Protein AF-A0A820RF74-F1 (afdb_monomer_lite)

Sequence (85 aa):
IVEYYCSHYQQEMEYYHFQVIFFEDKPGIVQYIYYDISDGGITCTVGVQSSSNGPFIQYSFRQANSVMPNMTLIFDTNTGTYTKF

Radius of gyration: 13.09 Å; chains: 1; bounding box: 33×27×35 Å

Structure (mmCIF, N/CA/C/O backbone):
data_AF-A0A820RF74-F1
#
_entry.id   AF-A0A820RF74-F1
#
loop_
_atom_site.group_PDB
_atom_site.id
_atom_site.type_symbol
_atom_site.label_atom_id
_atom_site.label_alt_id
_atom_site.label_comp_id
_atom_site.label_asym_id
_atom_site.label_entity_id
_atom_site.label_seq_id
_atom_site.pdbx_PDB_ins_code
_atom_site.Cartn_x
_atom_site.Cartn_y
_atom_site.Cartn_z
_atom_site.occupancy
_atom_site.B_iso_or_equiv
_atom_site.auth_seq_id
_atom_site.auth_comp_id
_atom_site.auth_asym_id
_atom_site.auth_atom_id
_atom_site.pdbx_PDB_model_num
ATOM 1 N N . ILE A 1 1 ? -13.057 -1.776 -4.136 1.00 95.12 1 ILE A N 1
ATOM 2 C CA . ILE A 1 1 ? -11.637 -1.991 -4.505 1.00 95.12 1 ILE A CA 1
ATOM 3 C C . ILE A 1 1 ? -11.224 -0.840 -5.401 1.00 95.12 1 ILE A C 1
ATOM 5 O O . ILE A 1 1 ? -12.028 -0.443 -6.237 1.00 95.12 1 ILE A O 1
ATOM 9 N N . VAL A 1 2 ? -10.026 -0.303 -5.203 1.00 97.31 2 VAL A N 1
ATOM 10 C CA . VAL A 1 2 ? -9.397 0.671 -6.099 1.00 97.31 2 VAL A CA 1
ATOM 11 C C . VAL A 1 2 ? -8.072 0.076 -6.559 1.00 97.31 2 VAL A C 1
ATOM 13 O O . VAL A 1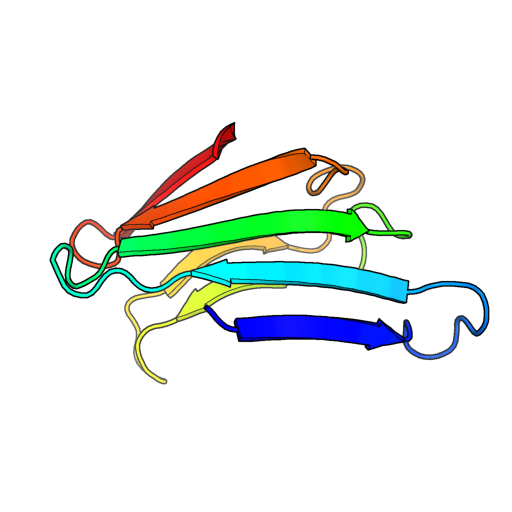 2 ? -7.299 -0.403 -5.734 1.00 97.31 2 VAL A O 1
ATOM 16 N N . GLU A 1 3 ? -7.831 0.072 -7.863 1.00 97.94 3 GLU A N 1
ATOM 17 C CA . GLU A 1 3 ? -6.605 -0.452 -8.462 1.00 97.94 3 GLU A CA 1
ATOM 18 C C . GLU A 1 3 ? -5.748 0.691 -9.000 1.00 97.94 3 GLU A C 1
ATOM 20 O O . GLU A 1 3 ? -6.269 1.645 -9.583 1.00 97.94 3 GLU A O 1
ATOM 25 N N . TYR A 1 4 ? -4.438 0.590 -8.786 1.00 96.69 4 TYR A N 1
ATOM 26 C CA . TYR A 1 4 ? -3.468 1.611 -9.148 1.00 96.69 4 TYR A CA 1
ATOM 27 C C . TYR A 1 4 ? -2.408 1.042 -10.084 1.00 96.69 4 TYR A C 1
ATOM 29 O O . TYR A 1 4 ? -1.791 0.020 -9.785 1.00 96.69 4 TYR A O 1
ATOM 37 N N . TYR A 1 5 ? -2.166 1.774 -11.171 1.00 96.06 5 TYR A N 1
ATOM 38 C CA . TYR A 1 5 ? -1.003 1.638 -12.041 1.00 96.06 5 TYR A CA 1
ATOM 39 C C . TYR A 1 5 ? -0.277 2.980 -12.059 1.00 96.06 5 TYR A C 1
ATOM 41 O O . TYR A 1 5 ? -0.831 3.980 -12.521 1.00 96.06 5 TYR A O 1
ATOM 49 N N . CYS A 1 6 ? 0.942 3.018 -11.533 1.00 92.62 6 CYS A N 1
ATOM 50 C CA . CYS A 1 6 ? 1.708 4.251 -11.378 1.00 92.62 6 CYS A CA 1
ATOM 51 C C . CYS A 1 6 ? 3.055 4.118 -12.083 1.00 92.62 6 CYS A C 1
ATOM 53 O O . CYS A 1 6 ? 3.828 3.230 -11.748 1.00 92.62 6 CYS A O 1
ATOM 55 N N . SER A 1 7 ? 3.373 5.014 -13.015 1.00 92.69 7 SER A N 1
ATOM 56 C CA . SER A 1 7 ? 4.731 5.123 -13.560 1.00 92.69 7 SER A CA 1
ATOM 57 C C . SER A 1 7 ? 5.694 5.644 -12.495 1.00 92.69 7 SER A C 1
ATOM 59 O O . SER A 1 7 ? 5.364 6.602 -11.785 1.00 92.69 7 SER A O 1
ATOM 61 N N . HIS A 1 8 ? 6.898 5.087 -12.420 1.00 90.38 8 HIS A N 1
ATOM 62 C CA . HIS A 1 8 ? 7.930 5.613 -11.540 1.00 90.38 8 HIS A CA 1
ATOM 63 C C . HIS A 1 8 ? 8.457 6.952 -12.084 1.00 90.38 8 HIS A C 1
ATOM 65 O O . HIS A 1 8 ? 8.839 7.089 -13.247 1.00 90.38 8 HIS A O 1
ATOM 71 N N . TYR A 1 9 ? 8.500 7.975 -11.227 1.00 88.38 9 TYR A N 1
ATOM 72 C CA . TYR A 1 9 ? 9.004 9.295 -11.606 1.00 88.38 9 TYR A CA 1
ATOM 73 C C . TYR A 1 9 ? 10.458 9.207 -12.096 1.00 88.38 9 TYR A C 1
ATOM 75 O O . TYR A 1 9 ? 11.308 8.662 -11.396 1.00 88.38 9 TYR A O 1
ATOM 83 N N . GLN A 1 10 ? 10.736 9.743 -13.288 1.00 90.00 10 GLN A N 1
ATOM 84 C CA . GLN A 1 10 ? 12.060 9.725 -13.936 1.00 90.00 10 GLN A CA 1
ATOM 85 C C . GLN A 1 10 ? 12.639 8.327 -14.244 1.00 90.00 10 GLN A C 1
ATOM 87 O O . GLN A 1 10 ? 13.822 8.232 -14.559 1.00 90.00 10 GLN A O 1
ATOM 92 N N . GLN A 1 11 ? 11.835 7.261 -14.195 1.00 90.44 11 GLN A N 1
ATOM 93 C CA . GLN A 1 11 ? 12.249 5.903 -14.568 1.00 90.44 11 GLN A CA 1
ATOM 94 C C . GLN A 1 11 ? 11.218 5.316 -15.541 1.00 90.44 11 GLN A C 1
ATOM 96 O O . GLN A 1 11 ? 10.223 4.722 -15.141 1.00 90.44 11 GLN A O 1
ATOM 101 N N . GLU A 1 12 ? 11.433 5.515 -16.843 1.00 86.31 12 GLU A N 1
ATOM 102 C CA . GLU A 1 12 ? 10.430 5.226 -17.888 1.00 86.31 12 GLU A CA 1
ATOM 103 C C . GLU A 1 12 ? 10.059 3.741 -18.027 1.00 86.31 12 GLU A C 1
ATOM 105 O O . GLU A 1 12 ? 8.992 3.421 -18.545 1.00 86.31 12 GLU A O 1
ATOM 110 N N . MET A 1 13 ? 10.929 2.836 -17.572 1.00 88.88 13 MET A N 1
ATOM 111 C CA . MET A 1 13 ? 10.719 1.384 -17.641 1.00 88.88 13 MET A CA 1
ATOM 112 C C . MET A 1 13 ? 10.181 0.788 -16.335 1.00 88.88 13 MET A C 1
ATOM 114 O O . MET A 1 13 ? 9.992 -0.422 -16.245 1.00 88.88 13 MET A O 1
ATOM 118 N N . GLU A 1 14 ? 9.939 1.622 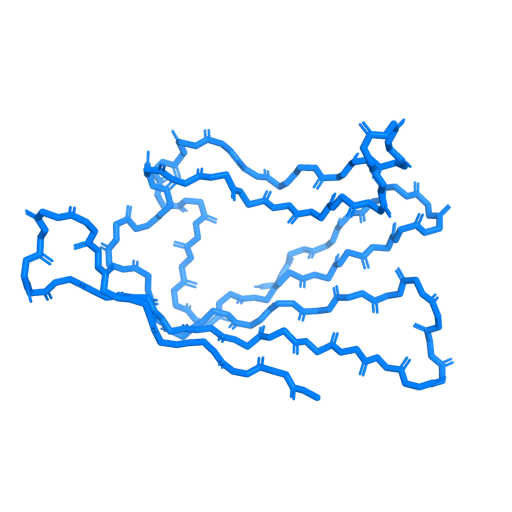-15.327 1.00 91.50 14 GLU A N 1
ATOM 119 C CA . GLU A 1 14 ? 9.534 1.200 -13.994 1.00 91.50 14 GLU A CA 1
ATOM 120 C C . GLU A 1 14 ? 8.105 1.648 -13.678 1.00 91.50 14 GLU A C 1
ATOM 122 O O . GLU A 1 14 ? 7.683 2.767 -13.991 1.00 91.50 14 GLU A O 1
ATOM 127 N N . TYR A 1 15 ? 7.343 0.763 -13.040 1.00 93.56 15 TYR A N 1
ATOM 128 C CA . TYR A 1 15 ? 5.969 1.032 -12.645 1.00 93.56 15 TYR A CA 1
ATOM 129 C C . TYR A 1 15 ? 5.606 0.288 -11.360 1.00 93.56 15 TYR A C 1
ATOM 131 O O . TYR A 1 15 ? 6.277 -0.651 -10.933 1.00 93.56 15 TYR A O 1
ATOM 139 N N . TYR A 1 16 ? 4.513 0.730 -10.754 1.00 94.62 16 TYR A N 1
ATOM 140 C CA . TYR A 1 16 ? 3.908 0.134 -9.578 1.00 94.62 16 TYR A CA 1
ATOM 141 C C . TYR A 1 16 ? 2.501 -0.336 -9.920 1.00 94.62 16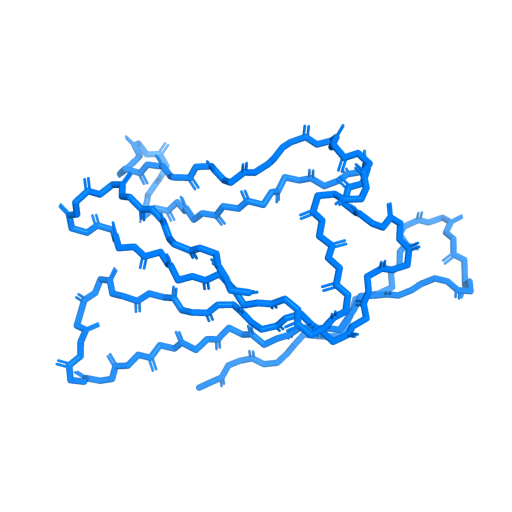 TYR A C 1
ATOM 143 O O . TYR A 1 16 ? 1.722 0.419 -10.509 1.00 94.62 16 TYR A O 1
ATOM 151 N N . HIS A 1 17 ? 2.162 -1.551 -9.505 1.00 96.69 17 HIS A N 1
ATOM 152 C CA . HIS A 1 17 ? 0.822 -2.117 -9.607 1.00 96.69 17 HIS A CA 1
ATOM 153 C C . HIS A 1 17 ? 0.400 -2.690 -8.260 1.00 96.69 17 HIS A C 1
ATOM 155 O O . HIS A 1 17 ? 1.021 -3.612 -7.725 1.00 96.69 17 HIS A O 1
ATOM 161 N N . PHE A 1 18 ? -0.663 -2.124 -7.697 1.00 97.25 18 PHE A N 1
ATOM 162 C CA . PHE A 1 18 ? -1.225 -2.570 -6.429 1.00 97.25 18 PHE A CA 1
ATOM 163 C C . PHE A 1 18 ? -2.716 -2.245 -6.334 1.00 97.25 18 PHE A C 1
ATOM 165 O O . PHE A 1 18 ? -3.239 -1.365 -7.020 1.00 97.25 18 PHE A O 1
ATOM 172 N N . GLN A 1 19 ? -3.406 -2.955 -5.449 1.00 98.25 19 GLN A N 1
ATOM 173 C CA . GLN A 1 19 ? -4.805 -2.716 -5.116 1.00 98.25 19 GLN A CA 1
ATOM 174 C C . GLN A 1 19 ? -4.947 -2.232 -3.681 1.00 98.25 19 GLN A C 1
ATOM 176 O O . GLN A 1 19 ? -4.224 -2.674 -2.790 1.00 98.25 19 GLN A O 1
ATOM 181 N N . VAL A 1 20 ? -5.940 -1.374 -3.463 1.00 97.56 20 VAL A N 1
ATOM 182 C CA . VAL A 1 20 ? -6.426 -0.966 -2.147 1.00 97.56 20 VAL A CA 1
ATOM 183 C C . VAL A 1 20 ? -7.873 -1.428 -1.995 1.00 97.56 20 VAL A C 1
ATOM 185 O O . VAL A 1 20 ? -8.750 -1.130 -2.814 1.00 97.56 20 VAL A O 1
ATOM 188 N N . ILE A 1 21 ? -8.135 -2.183 -0.937 1.00 97.75 21 ILE A N 1
ATOM 189 C CA . ILE A 1 21 ? -9.420 -2.813 -0.658 1.00 97.75 21 ILE A CA 1
ATOM 190 C C . ILE A 1 21 ? -9.984 -2.224 0.631 1.00 97.75 21 ILE A C 1
ATOM 192 O O . ILE A 1 21 ? -9.340 -2.246 1.680 1.00 97.75 21 ILE A O 1
ATOM 196 N N . PHE A 1 22 ? -11.215 -1.730 0.522 1.00 95.69 22 PHE A N 1
ATOM 197 C CA . PHE A 1 22 ? -12.054 -1.308 1.635 1.00 95.69 22 PHE A CA 1
ATOM 198 C C . PHE A 1 22 ? -13.190 -2.316 1.775 1.00 95.69 22 PHE A C 1
ATOM 200 O O . PHE A 1 22 ? -13.777 -2.724 0.768 1.00 95.69 22 PHE A O 1
ATOM 207 N N . PHE A 1 23 ? -13.484 -2.707 3.008 1.00 95.88 23 PHE A N 1
ATOM 208 C CA . PHE A 1 23 ? -14.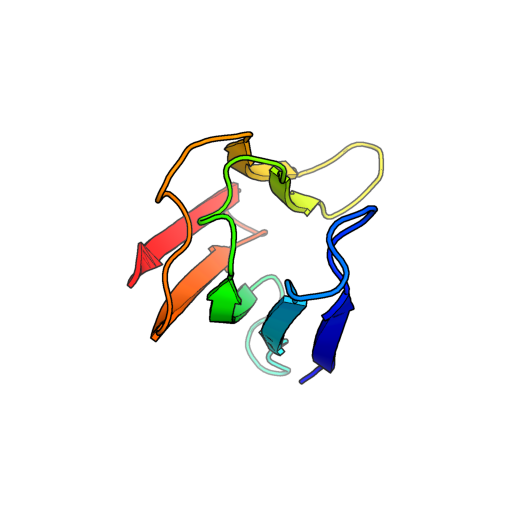510 -3.689 3.334 1.00 95.88 23 PHE A CA 1
ATOM 209 C C . PHE A 1 23 ? -15.737 -2.976 3.897 1.00 95.88 23 PHE A C 1
ATOM 211 O O . PHE A 1 23 ? -15.618 -2.201 4.844 1.00 95.88 23 PHE A O 1
ATOM 218 N N . GLU A 1 24 ? -16.912 -3.242 3.330 1.00 95.31 24 GLU A N 1
ATOM 219 C CA . GLU A 1 24 ? -18.168 -2.643 3.801 1.00 95.31 24 GLU A CA 1
ATOM 220 C C . GLU A 1 24 ? -18.541 -3.135 5.212 1.00 95.31 24 GLU A C 1
ATOM 222 O O . GLU A 1 24 ? -19.050 -2.371 6.027 1.00 95.31 24 GLU A O 1
ATOM 227 N N . ASP A 1 25 ? -18.216 -4.390 5.531 1.00 97.44 25 ASP A N 1
ATOM 228 C CA . ASP A 1 25 ? -18.508 -5.045 6.808 1.00 97.44 25 ASP A CA 1
ATOM 229 C C . ASP A 1 25 ? -17.403 -4.872 7.867 1.00 97.44 25 ASP A C 1
ATOM 231 O O . ASP A 1 25 ? -17.590 -5.272 9.017 1.00 97.44 25 ASP A O 1
ATOM 235 N N . LYS A 1 26 ? -16.252 -4.279 7.510 1.00 96.00 26 LYS A N 1
ATOM 236 C CA . LYS A 1 26 ? -15.104 -4.086 8.420 1.00 96.00 26 LYS A CA 1
ATOM 237 C C . LYS A 1 26 ? -14.581 -2.646 8.387 1.00 96.00 26 LYS A C 1
ATOM 239 O O . LYS A 1 26 ? -13.518 -2.383 7.815 1.00 96.00 26 LYS A O 1
ATOM 244 N N . PRO A 1 27 ? -15.295 -1.699 9.021 1.00 92.81 27 PRO A N 1
ATOM 245 C CA . PRO A 1 27 ? -14.844 -0.318 9.132 1.00 92.81 27 PRO A CA 1
ATOM 246 C C . PRO A 1 27 ? -13.452 -0.206 9.770 1.00 92.81 27 PRO A C 1
ATOM 248 O O . PRO A 1 27 ? -13.132 -0.886 10.746 1.00 92.81 27 PRO A O 1
ATOM 251 N N . GLY A 1 28 ? -12.620 0.676 9.217 1.00 91.94 28 GLY A N 1
ATOM 252 C CA . GLY A 1 28 ? -11.254 0.913 9.694 1.00 91.94 28 GLY A CA 1
ATOM 253 C C . GLY A 1 28 ? -10.229 -0.150 9.285 1.00 91.94 28 GLY A C 1
ATOM 254 O O . GLY A 1 28 ? -9.051 -0.001 9.602 1.00 91.94 28 GLY A O 1
ATOM 255 N N . ILE A 1 29 ? -10.634 -1.190 8.548 1.00 95.31 29 ILE A N 1
ATOM 256 C CA . ILE A 1 29 ? -9.702 -2.133 7.927 1.00 95.31 29 ILE A CA 1
ATOM 257 C C . ILE A 1 29 ? -9.446 -1.722 6.480 1.00 95.31 29 ILE A C 1
ATOM 259 O O . ILE A 1 29 ? -10.376 -1.580 5.683 1.00 95.31 29 ILE A O 1
ATOM 263 N N . VAL A 1 30 ? -8.169 -1.576 6.129 1.00 96.25 30 VAL A N 1
ATOM 264 C CA . VAL A 1 30 ? -7.731 -1.307 4.756 1.00 96.25 30 VAL A CA 1
ATOM 265 C C . VAL A 1 30 ? -6.674 -2.326 4.364 1.00 96.25 30 VAL A C 1
ATOM 267 O O . VAL A 1 30 ? -5.690 -2.510 5.077 1.00 96.25 30 VAL A O 1
ATOM 270 N N . GLN A 1 31 ? -6.864 -2.985 3.225 1.00 97.94 31 GLN A N 1
ATOM 271 C CA . GLN A 1 31 ? -5.927 -3.985 2.720 1.00 97.94 31 GLN A CA 1
ATOM 272 C C . GLN A 1 31 ? -5.252 -3.503 1.440 1.00 97.94 31 GLN A C 1
ATOM 274 O O . GLN A 1 31 ? -5.914 -3.019 0.526 1.00 97.94 31 GLN A O 1
ATOM 279 N N . TYR A 1 32 ? -3.933 -3.646 1.381 1.00 97.88 32 TYR A N 1
ATOM 280 C CA . TYR A 1 32 ? -3.110 -3.366 0.214 1.00 97.88 32 TYR A CA 1
ATOM 281 C C . TYR A 1 32 ? -2.579 -4.695 -0.323 1.00 97.88 32 TYR A C 1
ATOM 283 O O . TYR A 1 32 ? -2.044 -5.492 0.449 1.00 97.88 32 TYR A O 1
ATOM 291 N N . ILE A 1 33 ? -2.709 -4.925 -1.627 1.00 98.12 33 ILE A N 1
ATOM 292 C CA . ILE A 1 33 ? -2.128 -6.084 -2.320 1.00 98.12 33 ILE A CA 1
ATOM 293 C C . ILE A 1 33 ? -1.153 -5.557 -3.363 1.00 98.12 33 ILE A C 1
ATOM 295 O O . ILE A 1 33 ? -1.563 -4.825 -4.262 1.00 98.12 33 ILE A O 1
ATOM 299 N N . TYR A 1 34 ? 0.119 -5.918 -3.236 1.00 97.06 34 TYR A N 1
ATOM 300 C CA . TYR A 1 34 ? 1.176 -5.493 -4.147 1.00 97.06 34 TYR A CA 1
ATOM 301 C C . TYR A 1 34 ? 1.438 -6.567 -5.196 1.00 97.06 34 TYR A C 1
ATOM 303 O O . TYR A 1 34 ? 1.717 -7.713 -4.850 1.00 97.06 34 TYR A O 1
ATOM 311 N N . TYR A 1 35 ? 1.376 -6.197 -6.472 1.00 97.00 35 TYR A N 1
ATOM 312 C CA . TYR A 1 35 ? 1.631 -7.108 -7.588 1.00 97.00 35 TYR A CA 1
ATOM 313 C C . TYR A 1 35 ? 3.002 -6.862 -8.206 1.00 97.00 35 TYR A C 1
ATOM 315 O O . TYR A 1 35 ? 3.774 -7.805 -8.343 1.00 97.00 35 TYR A O 1
ATOM 323 N N . ASP A 1 36 ? 3.324 -5.604 -8.511 1.00 94.56 36 ASP A N 1
ATOM 324 C CA . ASP A 1 36 ? 4.624 -5.205 -9.054 1.00 94.56 36 ASP A CA 1
ATOM 325 C C . ASP A 1 36 ? 5.086 -3.907 -8.392 1.00 94.56 36 ASP A C 1
ATOM 327 O O . ASP A 1 36 ? 4.323 -2.941 -8.319 1.00 94.56 36 ASP A O 1
ATOM 331 N N . ILE A 1 37 ? 6.307 -3.914 -7.857 1.00 93.25 37 ILE A N 1
ATOM 332 C CA . ILE A 1 37 ? 6.942 -2.771 -7.199 1.00 93.25 37 ILE A CA 1
ATOM 333 C C . ILE A 1 37 ? 8.416 -2.772 -7.591 1.00 93.25 37 ILE A C 1
ATOM 335 O O . ILE A 1 37 ? 9.247 -3.377 -6.910 1.00 93.25 37 ILE A O 1
ATOM 339 N N . SER A 1 38 ? 8.719 -2.116 -8.712 1.00 90.88 38 SER A N 1
ATOM 340 C CA . SER A 1 38 ? 10.028 -2.173 -9.375 1.00 90.88 38 SER A CA 1
ATOM 341 C C . SER A 1 38 ? 11.207 -1.792 -8.474 1.00 90.88 38 SER A C 1
ATOM 343 O O . SER A 1 38 ? 12.266 -2.411 -8.545 1.00 90.88 38 SER A O 1
ATOM 345 N N . ASP A 1 39 ? 11.012 -0.818 -7.584 1.00 91.25 39 ASP A N 1
ATOM 346 C CA . ASP A 1 39 ? 12.052 -0.261 -6.714 1.00 91.25 39 ASP A CA 1
ATOM 347 C C . ASP A 1 39 ? 12.121 -0.934 -5.324 1.00 91.25 39 ASP A C 1
ATOM 349 O O . ASP A 1 39 ? 12.898 -0.528 -4.451 1.00 91.25 39 ASP A O 1
ATOM 353 N N . GLY A 1 40 ? 11.269 -1.934 -5.073 1.00 93.19 40 GLY A N 1
ATOM 354 C CA . GLY A 1 40 ? 11.170 -2.641 -3.794 1.00 93.19 40 GLY A CA 1
ATOM 355 C C . GLY A 1 40 ? 10.824 -1.755 -2.586 1.00 93.19 40 GLY A C 1
ATOM 356 O O . GLY A 1 40 ? 11.082 -2.149 -1.443 1.00 93.19 40 GLY A O 1
ATOM 357 N N . GLY A 1 41 ? 10.283 -0.553 -2.804 1.00 91.25 41 GLY A N 1
ATOM 358 C CA . GLY A 1 41 ? 9.933 0.410 -1.759 1.00 91.25 41 GLY A CA 1
ATOM 359 C C . GLY A 1 41 ? 11.087 1.287 -1.258 1.00 91.25 41 GLY A C 1
ATOM 360 O O . GLY A 1 41 ? 10.982 1.898 -0.188 1.00 91.25 41 GLY A O 1
ATOM 361 N N . ILE A 1 42 ? 12.201 1.370 -1.993 1.00 93.56 42 ILE A N 1
ATOM 362 C CA . ILE A 1 42 ? 13.350 2.203 -1.605 1.00 93.56 42 ILE A CA 1
ATOM 363 C C . ILE A 1 42 ? 13.074 3.709 -1.752 1.00 93.56 42 ILE A C 1
ATOM 365 O O . ILE A 1 42 ? 13.719 4.519 -1.082 1.00 93.56 42 ILE A O 1
ATOM 369 N N . THR A 1 43 ? 12.096 4.108 -2.569 1.00 89.81 43 THR A N 1
ATOM 370 C CA . THR A 1 43 ? 11.773 5.523 -2.815 1.00 89.81 43 THR A CA 1
ATOM 371 C C . THR A 1 43 ? 10.499 6.012 -2.126 1.00 89.81 43 THR A C 1
ATOM 373 O O . THR A 1 43 ? 10.289 7.226 -2.044 1.00 89.81 43 THR A O 1
ATOM 376 N N . CYS A 1 44 ? 9.670 5.117 -1.579 1.00 88.31 44 CYS A N 1
ATOM 377 C CA . CYS A 1 44 ? 8.321 5.451 -1.119 1.00 88.31 44 CYS A CA 1
ATOM 378 C C . CYS A 1 44 ? 8.128 5.372 0.408 1.00 88.31 44 CYS A C 1
ATOM 380 O O . CYS A 1 44 ? 8.938 4.819 1.158 1.00 88.31 44 CYS A O 1
ATOM 382 N N . THR A 1 45 ? 7.022 5.963 0.864 1.00 92.94 45 THR A N 1
ATOM 383 C CA . THR A 1 45 ? 6.448 5.729 2.193 1.00 92.94 45 THR A CA 1
ATOM 384 C C . THR A 1 45 ? 5.245 4.819 2.019 1.00 92.94 45 THR A C 1
ATOM 386 O O . THR A 1 45 ? 4.357 5.132 1.226 1.00 92.94 45 THR A O 1
ATOM 389 N N . VAL A 1 46 ? 5.178 3.736 2.788 1.00 95.00 46 VAL A N 1
ATOM 390 C CA . VAL A 1 46 ? 4.023 2.839 2.804 1.00 95.00 46 VAL A CA 1
ATOM 391 C C . VAL A 1 46 ? 3.324 2.934 4.147 1.00 95.00 46 VAL A C 1
ATOM 393 O O . VAL A 1 46 ? 3.918 2.680 5.196 1.00 95.00 46 VAL A O 1
ATOM 396 N N . GLY A 1 47 ? 2.042 3.273 4.110 1.00 94.94 47 GLY A N 1
ATOM 397 C CA . GLY A 1 47 ? 1.219 3.415 5.297 1.00 94.94 47 GLY A CA 1
ATOM 398 C C . GLY A 1 47 ? -0.174 3.935 4.978 1.00 94.94 47 GLY A C 1
ATOM 399 O O . GLY A 1 47 ? -0.522 4.158 3.816 1.00 94.94 47 GLY A O 1
ATOM 400 N N . VAL A 1 48 ? -0.949 4.158 6.035 1.00 94.38 48 VAL A N 1
ATOM 401 C CA . VAL A 1 48 ? -2.269 4.791 5.974 1.00 94.38 48 VAL A CA 1
ATOM 402 C C . VAL A 1 48 ? -2.329 5.981 6.923 1.00 94.38 48 VAL A C 1
ATOM 404 O O . VAL A 1 48 ? -1.737 5.976 8.004 1.00 94.38 48 VAL A O 1
ATOM 407 N N . GLN A 1 49 ? -3.067 7.009 6.517 1.00 90.38 49 GLN A N 1
ATOM 408 C CA . GLN A 1 49 ? -3.307 8.206 7.310 1.00 90.38 49 GLN A CA 1
ATOM 409 C C . GLN A 1 49 ? -4.800 8.531 7.273 1.00 90.38 49 GLN A C 1
ATOM 411 O O . GLN A 1 49 ? -5.368 8.722 6.202 1.00 90.38 49 GLN A O 1
ATOM 416 N N . SER A 1 50 ? -5.439 8.592 8.443 1.00 80.06 50 SER A N 1
ATOM 417 C CA . SER A 1 50 ? -6.884 8.842 8.537 1.00 80.06 50 SER A CA 1
ATOM 418 C C . SER A 1 50 ? -7.255 10.320 8.386 1.00 80.06 50 SER A C 1
ATOM 420 O O . SER A 1 50 ? -8.367 10.629 7.970 1.00 80.06 50 SER A O 1
ATOM 422 N N . SER A 1 51 ? -6.368 11.239 8.768 1.00 80.56 51 SER A N 1
ATOM 423 C CA . SER A 1 51 ? -6.571 12.685 8.639 1.00 80.56 51 SER A CA 1
ATOM 424 C C . SER A 1 51 ? -5.231 13.419 8.664 1.00 80.56 51 SER A C 1
ATOM 426 O O . SER A 1 51 ? -4.214 12.833 9.047 1.00 80.56 51 SER A O 1
ATOM 428 N N . SER A 1 52 ? -5.218 14.719 8.353 1.00 80.94 52 SER A N 1
ATOM 429 C CA . SER A 1 52 ? -4.015 15.559 8.482 1.00 80.94 52 SER A CA 1
ATOM 430 C C . SER A 1 52 ? -3.400 15.529 9.888 1.00 80.94 52 SER A C 1
ATOM 432 O O . SER A 1 52 ? -2.196 15.713 10.022 1.00 80.94 52 SER A O 1
ATOM 434 N N . ASN A 1 53 ? -4.208 15.248 10.917 1.00 82.44 53 ASN A N 1
ATOM 435 C CA . ASN A 1 53 ? -3.792 15.207 12.321 1.00 82.44 53 ASN A CA 1
ATOM 436 C C . ASN A 1 53 ? -3.641 13.769 12.861 1.00 82.44 53 ASN A C 1
ATOM 438 O O . ASN A 1 53 ? -3.428 13.581 14.055 1.00 82.44 53 ASN A O 1
ATOM 442 N N . GLY A 1 54 ? -3.756 12.754 11.997 1.00 77.44 54 GLY A N 1
ATOM 443 C CA . GLY A 1 54 ? -3.715 11.337 12.361 1.00 77.44 54 GLY A CA 1
ATOM 444 C C . GLY A 1 54 ? -5.098 10.717 12.635 1.00 77.44 54 GLY A C 1
ATOM 445 O O . GLY A 1 54 ? -6.121 11.371 12.413 1.00 77.44 54 GLY A O 1
ATOM 446 N N . PRO A 1 55 ? -5.153 9.447 13.077 1.00 80.50 55 PRO A N 1
ATOM 447 C CA . PRO A 1 55 ? -4.023 8.535 13.289 1.00 80.50 55 PRO A CA 1
ATOM 448 C C . PRO A 1 55 ? -3.260 8.185 11.998 1.00 80.50 55 PRO A C 1
ATOM 450 O O . PRO A 1 55 ? -3.807 8.247 10.894 1.00 80.50 55 PRO A O 1
ATOM 453 N N . PHE A 1 56 ? -1.977 7.852 12.158 1.00 91.19 56 PHE A N 1
ATOM 454 C CA . PHE A 1 56 ? -1.046 7.468 11.095 1.00 91.19 56 PHE A CA 1
ATOM 455 C C . PHE A 1 56 ? -0.407 6.120 11.436 1.00 91.19 56 PHE A C 1
ATOM 457 O O . PHE A 1 56 ? 0.060 5.930 12.559 1.00 91.19 56 PHE A O 1
ATOM 464 N N . ILE A 1 57 ? -0.378 5.205 10.469 1.00 95.31 57 ILE A N 1
ATOM 465 C CA . ILE A 1 57 ? 0.259 3.893 10.591 1.00 95.31 57 ILE A CA 1
ATOM 466 C C . ILE A 1 57 ? 1.266 3.763 9.456 1.00 95.31 57 ILE A C 1
ATOM 468 O O . ILE A 1 57 ? 0.881 3.740 8.287 1.00 95.31 57 ILE A O 1
ATOM 472 N N . GLN A 1 58 ? 2.546 3.651 9.801 1.00 95.44 58 GLN A N 1
ATOM 473 C CA . GLN A 1 58 ? 3.624 3.445 8.839 1.00 95.44 58 GLN A CA 1
ATOM 474 C C . GLN A 1 58 ? 4.079 1.992 8.862 1.00 95.44 58 GLN A C 1
ATOM 476 O O . GLN A 1 58 ? 4.456 1.478 9.914 1.00 95.44 58 GLN A O 1
ATOM 481 N N . TYR A 1 59 ? 4.109 1.359 7.695 1.00 96.50 59 TYR A N 1
ATOM 482 C CA . TYR A 1 59 ? 4.815 0.097 7.510 1.00 96.50 59 TYR A CA 1
ATOM 483 C C . TYR A 1 59 ? 6.295 0.346 7.198 1.00 96.50 59 TYR A C 1
ATOM 485 O O . TYR A 1 59 ? 7.166 -0.180 7.887 1.00 96.50 59 TYR A O 1
ATOM 493 N N . SER A 1 60 ? 6.590 1.174 6.191 1.00 96.44 60 SER A N 1
ATOM 494 C CA . SER A 1 60 ? 7.965 1.440 5.759 1.00 96.44 60 SER A CA 1
ATOM 495 C C . SER A 1 60 ? 8.161 2.865 5.239 1.00 96.44 60 SER A C 1
ATOM 497 O O . SER A 1 60 ? 7.215 3.558 4.860 1.00 96.44 60 SER A O 1
ATOM 499 N N . PHE A 1 61 ? 9.416 3.314 5.256 1.00 95.62 61 PHE A N 1
ATOM 500 C CA . PHE A 1 61 ? 9.867 4.560 4.643 1.00 95.62 61 PHE A CA 1
ATOM 501 C C . PHE A 1 61 ? 11.249 4.339 4.044 1.00 95.62 61 PHE A C 1
ATOM 503 O O . PHE A 1 61 ? 12.198 4.082 4.786 1.00 95.62 61 PHE A O 1
ATOM 510 N N . ARG A 1 62 ? 11.352 4.444 2.714 1.00 94.56 62 ARG A N 1
ATOM 511 C CA . ARG A 1 62 ? 12.611 4.344 1.962 1.00 94.56 62 ARG A CA 1
ATOM 512 C C . ARG A 1 62 ? 13.458 3.137 2.354 1.00 94.56 62 ARG A C 1
ATOM 514 O O . ARG A 1 62 ? 14.653 3.246 2.629 1.00 94.56 62 ARG A O 1
ATOM 521 N N . GLN A 1 63 ? 12.819 1.977 2.417 1.00 95.56 63 GLN A N 1
ATOM 522 C CA . GLN A 1 63 ? 13.462 0.742 2.838 1.00 95.56 63 GLN A CA 1
ATOM 523 C C . GLN A 1 63 ? 13.491 -0.227 1.662 1.00 95.56 63 GLN A C 1
ATOM 525 O O . GLN A 1 63 ? 12.449 -0.718 1.228 1.00 95.56 63 GLN A O 1
ATOM 530 N N . ALA A 1 64 ? 14.698 -0.507 1.170 1.00 92.31 64 ALA A N 1
ATOM 531 C CA . ALA A 1 64 ? 14.916 -1.449 0.080 1.00 92.31 64 ALA A CA 1
ATOM 532 C C . ALA A 1 64 ? 14.327 -2.826 0.413 1.00 92.31 64 ALA A C 1
ATOM 534 O O . ALA A 1 64 ? 14.513 -3.334 1.523 1.00 92.31 64 ALA A O 1
ATOM 535 N N . ASN A 1 65 ? 13.640 -3.425 -0.560 1.00 93.06 65 ASN A N 1
ATOM 536 C CA . ASN A 1 65 ? 12.970 -4.723 -0.448 1.00 93.06 65 ASN A CA 1
ATOM 537 C C . ASN A 1 65 ? 11.950 -4.805 0.703 1.00 93.06 65 ASN A C 1
ATOM 539 O O . ASN A 1 65 ? 11.643 -5.896 1.184 1.00 93.06 65 ASN A O 1
ATOM 543 N N . SER A 1 66 ? 11.429 -3.672 1.183 1.00 95.56 66 SER A N 1
ATOM 544 C CA . SER A 1 66 ? 10.355 -3.685 2.182 1.00 95.56 66 SER A CA 1
ATOM 545 C C . SER A 1 66 ? 9.017 -4.071 1.563 1.00 95.56 66 SER A C 1
ATOM 547 O O . SER A 1 66 ? 8.175 -4.643 2.254 1.00 95.56 66 SER A O 1
ATOM 549 N N . VAL A 1 67 ? 8.839 -3.799 0.271 1.00 95.00 67 VAL A N 1
ATOM 550 C CA . VAL A 1 67 ? 7.632 -4.099 -0.497 1.00 95.00 67 VAL A CA 1
ATOM 551 C C . VAL A 1 67 ? 8.014 -5.051 -1.620 1.00 95.00 67 VAL A C 1
ATOM 553 O O . VAL A 1 67 ? 8.948 -4.775 -2.366 1.00 95.00 67 VAL A O 1
ATOM 556 N N . MET A 1 68 ? 7.323 -6.183 -1.720 1.00 93.94 68 MET A N 1
ATOM 557 C CA . MET A 1 68 ? 7.626 -7.225 -2.702 1.00 93.94 68 MET A CA 1
ATOM 558 C C . MET A 1 68 ? 6.362 -7.640 -3.465 1.00 93.94 68 MET A C 1
ATOM 560 O O . MET A 1 68 ? 5.262 -7.529 -2.915 1.00 93.94 68 MET A O 1
ATOM 564 N N . PRO A 1 69 ? 6.498 -8.152 -4.701 1.00 94.25 69 PRO A N 1
ATOM 565 C CA . PRO A 1 69 ? 5.406 -8.809 -5.411 1.00 94.25 69 PRO A CA 1
ATOM 566 C C . PRO A 1 69 ? 4.712 -9.876 -4.558 1.00 94.25 69 PRO A C 1
ATOM 568 O O . PRO A 1 69 ? 5.368 -10.658 -3.868 1.00 94.25 69 PRO A O 1
ATOM 571 N N . ASN A 1 70 ? 3.384 -9.930 -4.644 1.00 93.31 70 ASN A N 1
ATOM 572 C CA . ASN A 1 70 ? 2.482 -10.795 -3.874 1.00 93.31 70 ASN A CA 1
ATOM 573 C C . ASN A 1 70 ? 2.410 -10.506 -2.365 1.00 93.31 70 ASN A C 1
ATOM 575 O O . ASN A 1 70 ? 1.756 -11.254 -1.639 1.00 93.31 70 ASN A O 1
ATOM 579 N N . MET A 1 71 ? 3.031 -9.426 -1.883 1.00 96.62 71 MET A N 1
ATOM 580 C CA . MET A 1 71 ? 2.909 -9.017 -0.485 1.00 96.62 71 MET A CA 1
ATOM 581 C C . MET A 1 71 ? 1.525 -8.423 -0.215 1.00 96.62 71 MET A C 1
ATOM 583 O O . MET A 1 71 ? 1.019 -7.604 -0.989 1.00 96.62 71 MET A O 1
ATOM 587 N N . THR A 1 72 ? 0.942 -8.773 0.931 1.00 98.25 72 THR A N 1
ATOM 588 C CA . THR A 1 72 ? -0.295 -8.156 1.423 1.00 98.25 72 THR A CA 1
ATOM 589 C C . THR A 1 72 ? -0.040 -7.425 2.736 1.00 98.25 72 THR A C 1
ATOM 591 O O . THR A 1 72 ? 0.526 -7.985 3.674 1.00 98.25 72 THR A O 1
ATOM 594 N N . LEU A 1 73 ? -0.497 -6.175 2.829 1.00 98.06 73 LEU A N 1
ATOM 595 C CA . LEU A 1 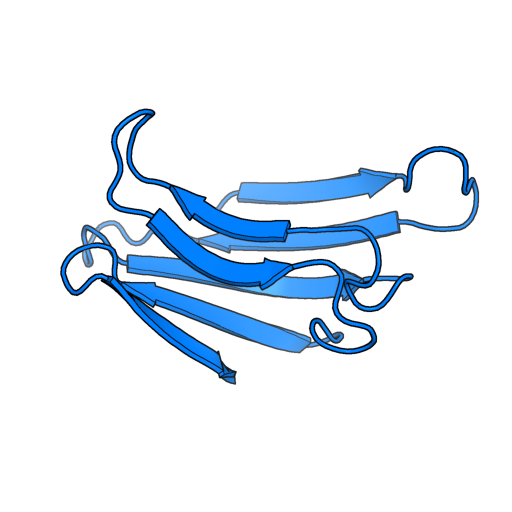73 ? -0.545 -5.422 4.085 1.00 98.06 73 LEU A CA 1
ATOM 596 C C . LEU A 1 73 ? -1.993 -5.190 4.484 1.00 98.06 73 LEU A C 1
ATOM 598 O O . LEU A 1 73 ? -2.796 -4.734 3.675 1.00 98.06 73 LEU A O 1
ATOM 602 N N . ILE A 1 74 ? -2.315 -5.462 5.742 1.00 98.06 74 ILE A N 1
ATOM 603 C CA . ILE A 1 74 ? -3.614 -5.135 6.327 1.00 98.06 74 ILE A CA 1
ATOM 604 C C . ILE A 1 74 ? -3.376 -4.115 7.427 1.00 98.06 74 ILE A C 1
ATOM 606 O O . ILE A 1 74 ? -2.649 -4.396 8.378 1.00 98.06 74 ILE A O 1
ATOM 610 N N . PHE A 1 75 ? -3.985 -2.946 7.291 1.00 97.25 75 PHE A N 1
ATOM 611 C CA . PHE A 1 75 ? -3.956 -1.879 8.279 1.00 97.25 75 PHE A CA 1
ATOM 612 C C . PHE A 1 75 ? -5.263 -1.873 9.062 1.00 97.25 75 PHE A C 1
ATOM 614 O O . PHE A 1 75 ? -6.342 -1.905 8.468 1.00 97.25 75 PHE A O 1
ATOM 621 N N . ASP A 1 76 ? -5.154 -1.789 10.384 1.00 95.12 76 ASP A N 1
ATOM 622 C CA . ASP A 1 76 ? -6.276 -1.564 11.286 1.00 95.12 76 ASP A CA 1
ATOM 623 C C . ASP A 1 76 ? -6.160 -0.163 11.890 1.00 95.12 76 ASP A C 1
ATOM 625 O O . ASP A 1 76 ? -5.389 0.090 12.822 1.00 95.12 76 ASP A O 1
ATOM 629 N N . THR A 1 77 ? -6.939 0.770 11.345 1.00 92.00 77 THR A N 1
ATOM 630 C CA . THR A 1 77 ? -6.952 2.168 11.784 1.00 92.00 77 THR A CA 1
ATOM 631 C C . THR A 1 77 ? -7.641 2.368 13.126 1.00 92.00 77 THR A C 1
ATOM 633 O O . THR A 1 77 ? -7.494 3.439 13.710 1.00 92.00 77 THR A O 1
ATOM 636 N N . ASN A 1 78 ? -8.374 1.373 13.633 1.00 91.12 78 ASN A N 1
ATOM 637 C CA . ASN A 1 78 ? 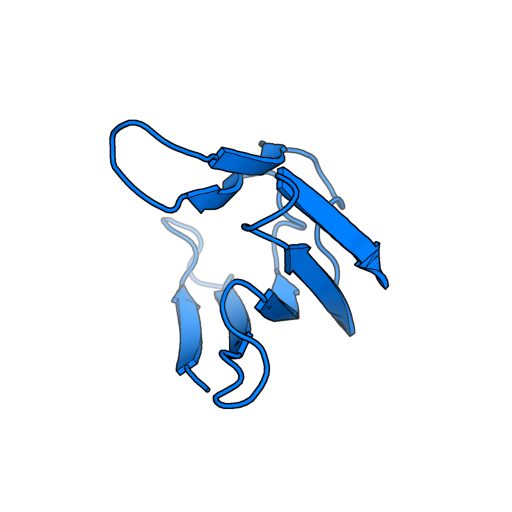-8.987 1.442 14.958 1.00 91.12 78 ASN A CA 1
ATOM 638 C C . ASN A 1 78 ? -7.944 1.211 16.055 1.00 91.12 78 ASN A C 1
ATOM 640 O O . ASN A 1 78 ? -8.005 1.835 17.112 1.00 91.12 78 ASN A O 1
ATOM 644 N N . THR A 1 79 ? -6.981 0.323 15.797 1.00 92.50 79 THR A N 1
ATOM 645 C CA . THR A 1 79 ? -5.926 -0.041 16.754 1.00 92.50 79 THR A CA 1
ATOM 646 C C . THR A 1 79 ? -4.586 0.627 16.463 1.00 92.50 79 THR A C 1
ATOM 648 O O . THR A 1 79 ? -3.707 0.628 17.322 1.00 92.50 79 THR A O 1
ATOM 651 N N . GLY A 1 80 ? -4.414 1.219 15.278 1.00 92.19 80 GLY A N 1
ATOM 652 C CA . GLY A 1 80 ? -3.145 1.822 14.881 1.00 92.19 80 GLY A CA 1
ATOM 653 C C . GLY A 1 80 ? -2.090 0.785 14.487 1.00 92.19 80 GLY A C 1
ATOM 654 O O . GLY A 1 80 ? -0.897 1.068 14.580 1.00 92.19 80 GLY A O 1
ATOM 655 N N . THR A 1 81 ? -2.504 -0.420 14.086 1.00 94.31 81 THR A N 1
ATOM 656 C CA . THR A 1 81 ? -1.599 -1.547 13.818 1.00 94.31 81 THR A CA 1
ATOM 657 C C . THR A 1 81 ? -1.644 -2.000 12.361 1.00 94.31 81 THR A C 1
ATOM 659 O O . THR A 1 81 ? -2.531 -1.625 11.592 1.00 94.31 81 THR A O 1
ATOM 662 N N . TYR A 1 82 ? -0.661 -2.806 11.960 1.00 97.06 82 TYR A N 1
ATOM 663 C CA . TYR A 1 82 ? -0.651 -3.465 10.660 1.00 97.06 82 TYR A CA 1
ATOM 664 C C . TYR A 1 82 ? -0.198 -4.923 10.777 1.00 97.06 82 TYR A C 1
ATOM 666 O O . TYR A 1 82 ? 0.534 -5.290 11.695 1.00 97.06 82 TYR A O 1
ATOM 674 N N . THR A 1 83 ? -0.600 -5.747 9.812 1.00 97.81 83 THR A N 1
ATOM 675 C CA . THR A 1 83 ? -0.110 -7.119 9.614 1.00 97.81 83 THR A CA 1
ATOM 676 C C . THR A 1 83 ? 0.401 -7.283 8.185 1.00 97.81 83 THR A C 1
ATOM 678 O O . THR A 1 83 ? -0.170 -6.711 7.256 1.00 97.81 83 THR A O 1
ATOM 681 N N . LYS A 1 84 ? 1.475 -8.060 8.014 1.00 96.75 84 LYS A N 1
ATOM 682 C CA . LYS A 1 84 ? 2.091 -8.372 6.720 1.00 96.75 84 LYS A CA 1
ATOM 683 C C . LYS A 1 84 ? 2.006 -9.868 6.428 1.00 96.75 84 LYS A C 1
ATOM 685 O O . LYS A 1 84 ? 2.333 -10.659 7.312 1.00 96.75 84 LYS A O 1
ATOM 690 N N . PHE A 1 85 ? 1.647 -10.211 5.194 1.00 94.06 85 PHE A N 1
ATOM 691 C CA . PHE A 1 85 ? 1.646 -11.566 4.642 1.00 94.06 85 PHE A CA 1
ATOM 692 C C . PHE A 1 85 ? 2.499 -11.630 3.377 1.00 94.06 85 PHE A C 1
ATOM 694 O O . PHE A 1 85 ? 2.482 -10.635 2.610 1.00 94.06 85 PHE A O 1
#

Secondary structure (DSSP, 8-state):
-EEEEEEPTT-TT-EEEEEEEE-SSSTTEEEEEEEEETTTTSS-EEEEESSTT--EEEEEES-TTSS-TT-EEEEETTTTEEEE-

pLDDT: mean 93.41, std 4.51, range [77.44, 98.25]

Foldseek 3Di:
DDWDWADDVPPRVFIWTKDWDDDPVDPQKIKIFGAGHPQLQLQDWDWDAPDPVDDTATQDHNDHNSHDHRKMKIGRRVVSDIDID

Organism: NCBI:txid433720